Protein AF-A0A820RPT9-F1 (afdb_monomer_lite)

Secondary structure (DSSP, 8-state):
---EEEEEE---HHHHT-GGGGTTS-HHHHSHHHHHHHHHHHHHHHHHT-TTEEEEEEEE-TTTHHHHHHHHHHTTEEEEEEE---GGGTT-EEEEEEETTSEEEEEEEEEHHHHHHHHHHHHHTT-TTS-HHHHHHHHHHHHHS-----HHHHHHH---EEEEEEEEETTEEEEEEE----

pLDDT: mean 87.91, std 13.12, range [47.25, 98.62]

InterPro domains:
  IPR036691 Endonuclease/exonuclease/phosphatase superfamily [G3DSA:3.60.10.10] (1-181)
  IPR036691 Endonuclease/exonuclease/phosphatase superfamily [SSF56219] (1-181)

Structure (mmCIF, N/CA/C/O backbone):
data_AF-A0A820RPT9-F1
#
_entry.id   AF-A0A820RPT9-F1
#
loop_
_atom_site.group_PDB
_atom_site.id
_atom_site.type_symbol
_atom_site.label_atom_id
_atom_site.label_alt_id
_atom_site.label_comp_id
_atom_site.label_asym_id
_atom_site.label_entity_id
_atom_site.label_seq_id
_atom_site.pdbx_PDB_ins_code
_atom_site.Cartn_x
_atom_site.Cartn_y
_atom_site.Cartn_z
_atom_site.occupancy
_atom_site.B_iso_or_equiv
_atom_site.auth_seq_id
_atom_site.auth_comp_id
_atom_site.auth_asym_id
_atom_site.auth_atom_id
_atom_site.pdbx_PDB_model_num
ATOM 1 N N . MET A 1 1 ? -20.134 -5.886 15.484 1.00 78.12 1 MET A N 1
ATOM 2 C CA . MET A 1 1 ? -19.875 -5.145 14.228 1.00 78.12 1 MET A CA 1
ATOM 3 C C . MET A 1 1 ? -19.009 -5.997 13.299 1.00 78.12 1 MET A C 1
ATOM 5 O O . MET A 1 1 ? -18.050 -6.596 13.770 1.00 78.12 1 MET A O 1
ATOM 9 N N . THR A 1 2 ? -19.353 -6.117 12.012 1.00 87.12 2 THR A N 1
ATOM 10 C CA . THR A 1 2 ? -18.579 -6.920 11.037 1.00 87.12 2 THR A CA 1
ATOM 11 C C . THR A 1 2 ? -17.554 -6.039 10.326 1.00 87.12 2 THR A C 1
ATOM 13 O O . THR A 1 2 ? -17.921 -4.965 9.854 1.00 87.12 2 THR A O 1
ATOM 16 N N . ILE A 1 3 ? -16.301 -6.495 10.228 1.00 91.88 3 ILE A N 1
ATOM 17 C CA . ILE A 1 3 ? -15.242 -5.851 9.431 1.00 91.88 3 ILE A CA 1
ATOM 18 C C . ILE A 1 3 ? -15.100 -6.584 8.109 1.00 91.88 3 ILE A C 1
ATOM 20 O O . ILE A 1 3 ? -15.048 -7.815 8.090 1.00 91.88 3 ILE A O 1
ATOM 24 N N . ARG A 1 4 ? -14.928 -5.830 7.026 1.00 94.81 4 ARG A N 1
ATOM 25 C CA . ARG A 1 4 ? -14.402 -6.356 5.769 1.00 94.81 4 ARG A CA 1
ATOM 26 C C . ARG A 1 4 ? -12.969 -5.870 5.594 1.00 94.81 4 ARG A C 1
ATOM 28 O O . ARG A 1 4 ? -12.704 -4.686 5.745 1.00 94.81 4 ARG A O 1
ATOM 35 N N . VAL A 1 5 ? -12.048 -6.770 5.271 1.00 96.50 5 VAL A N 1
ATOM 36 C CA . VAL A 1 5 ? -10.668 -6.404 4.927 1.00 96.50 5 VAL A CA 1
ATOM 37 C C . VAL A 1 5 ? -10.430 -6.795 3.479 1.00 96.50 5 VAL A C 1
ATOM 39 O O . VAL A 1 5 ? -10.606 -7.956 3.115 1.00 96.50 5 VAL A O 1
ATOM 42 N N . VAL A 1 6 ? -10.047 -5.825 2.658 1.00 97.56 6 VAL A N 1
ATOM 43 C CA . VAL A 1 6 ? -9.705 -6.023 1.249 1.00 97.56 6 VAL A CA 1
ATOM 44 C C . VAL A 1 6 ? -8.207 -5.848 1.113 1.00 97.56 6 VAL A C 1
ATOM 46 O O . VAL A 1 6 ? -7.665 -4.858 1.587 1.00 97.56 6 VAL A O 1
ATOM 49 N N . SER A 1 7 ? -7.535 -6.787 0.458 1.00 97.62 7 SER A N 1
ATOM 50 C CA . SER A 1 7 ? -6.126 -6.651 0.096 1.00 97.62 7 SER A CA 1
ATOM 51 C C . SER A 1 7 ? -6.009 -6.582 -1.415 1.00 97.62 7 SER A C 1
ATOM 53 O O . SER A 1 7 ? -6.550 -7.448 -2.100 1.00 97.62 7 SER A O 1
ATOM 55 N N . TYR A 1 8 ? -5.319 -5.569 -1.933 1.00 98.00 8 TYR A N 1
ATOM 56 C CA . TYR A 1 8 ? -5.195 -5.371 -3.368 1.00 98.00 8 TYR A CA 1
ATOM 57 C C . TYR A 1 8 ? -3.837 -4.790 -3.765 1.00 98.00 8 TYR A C 1
ATOM 59 O O . TYR A 1 8 ? -3.441 -3.708 -3.330 1.00 98.00 8 TYR A O 1
ATOM 67 N N . ASN A 1 9 ? -3.141 -5.507 -4.641 1.00 97.31 9 ASN A N 1
ATOM 68 C CA . ASN A 1 9 ? -1.938 -5.028 -5.301 1.00 97.31 9 ASN A CA 1
ATOM 69 C C . ASN A 1 9 ? -2.344 -4.215 -6.538 1.00 97.31 9 ASN A C 1
ATOM 71 O O . ASN A 1 9 ? -2.984 -4.752 -7.441 1.00 97.31 9 ASN A O 1
ATOM 75 N N . ILE A 1 10 ? -1.992 -2.928 -6.567 1.00 96.56 10 ILE A N 1
ATOM 76 C CA . ILE A 1 10 ? -2.459 -2.002 -7.611 1.00 96.56 10 ILE A CA 1
ATOM 77 C C . ILE A 1 10 ? -1.509 -1.868 -8.807 1.00 96.56 10 ILE A C 1
ATOM 79 O O . ILE A 1 10 ? -1.795 -1.077 -9.709 1.00 96.56 10 ILE A O 1
ATOM 83 N N . LEU A 1 11 ? -0.425 -2.652 -8.833 1.00 94.94 11 LEU A N 1
ATOM 84 C CA . LEU A 1 11 ? 0.638 -2.635 -9.836 1.00 94.94 11 LEU A CA 1
ATOM 85 C C . LEU A 1 11 ? 1.253 -1.243 -10.042 1.00 94.94 11 LEU A C 1
ATOM 87 O O . LEU A 1 11 ? 0.683 -0.353 -10.695 1.00 94.94 11 LEU A O 1
ATOM 91 N N . VAL A 1 12 ? 2.474 -1.075 -9.544 1.00 94.25 12 VAL A N 1
ATOM 92 C CA . VAL A 1 12 ? 3.198 0.197 -9.630 1.00 94.25 12 VAL A CA 1
ATOM 93 C C . VAL A 1 12 ? 3.344 0.655 -11.101 1.00 94.25 12 VAL A C 1
ATOM 95 O O . VAL A 1 12 ? 3.692 -0.147 -11.974 1.00 94.25 12 VAL A O 1
ATOM 98 N N . PRO A 1 13 ? 3.098 1.943 -11.427 1.00 93.94 13 PRO A N 1
ATOM 99 C CA . PRO A 1 13 ? 3.147 2.464 -12.796 1.00 93.94 13 PRO A CA 1
ATOM 100 C C . PRO A 1 13 ? 4.376 2.092 -13.620 1.00 93.94 13 PRO A C 1
ATOM 102 O O . PRO A 1 13 ? 4.249 1.752 -14.794 1.00 93.94 13 PRO A O 1
ATOM 105 N N . ILE A 1 14 ? 5.557 2.129 -13.007 1.00 92.88 14 ILE A N 1
ATOM 106 C CA . ILE A 1 14 ? 6.811 1.844 -13.703 1.00 92.88 14 ILE A CA 1
ATOM 107 C C . ILE A 1 14 ? 6.902 0.395 -14.199 1.00 92.88 14 ILE A C 1
ATOM 109 O O . ILE A 1 14 ? 7.515 0.163 -15.235 1.00 92.88 14 ILE A O 1
ATOM 113 N N . TYR A 1 15 ? 6.256 -0.558 -13.519 1.00 92.81 15 TYR A N 1
ATOM 114 C CA . TYR A 1 15 ? 6.210 -1.952 -13.965 1.00 92.81 15 TYR A CA 1
ATOM 115 C C . TYR A 1 15 ? 5.141 -2.168 -15.031 1.00 92.81 15 TYR A C 1
ATOM 117 O O . TYR A 1 15 ? 5.389 -2.891 -15.983 1.00 92.81 15 TYR A O 1
ATOM 125 N N . ALA A 1 16 ? 3.996 -1.483 -14.959 1.00 92.12 16 ALA A N 1
ATOM 126 C CA . ALA A 1 16 ? 2.993 -1.544 -16.029 1.00 92.12 16 ALA A CA 1
ATOM 127 C C . ALA A 1 16 ? 3.517 -1.011 -17.379 1.00 92.12 16 ALA A C 1
ATOM 129 O O . ALA A 1 16 ? 3.061 -1.439 -18.436 1.00 92.12 16 ALA A O 1
ATOM 130 N N . ASN A 1 17 ? 4.500 -0.106 -17.350 1.00 85.06 17 ASN A N 1
ATOM 131 C CA . ASN A 1 17 ? 5.126 0.488 -18.533 1.00 85.06 17 ASN A CA 1
ATOM 132 C C . ASN A 1 17 ? 6.221 -0.394 -19.170 1.00 85.06 17 ASN A C 1
ATOM 134 O O . ASN A 1 17 ? 7.088 0.133 -19.864 1.00 85.06 17 ASN A O 1
ATOM 138 N N . GLN A 1 18 ? 6.192 -1.710 -18.937 1.00 87.38 18 GLN A N 1
ATOM 139 C CA . GLN A 1 18 ? 7.095 -2.711 -19.523 1.00 87.38 18 GLN A CA 1
ATOM 140 C C . GLN A 1 18 ? 6.301 -3.618 -20.483 1.00 87.38 18 GLN A C 1
ATOM 142 O O . GLN A 1 18 ? 5.863 -4.699 -20.080 1.00 87.38 18 GLN A O 1
ATOM 147 N N . PRO A 1 19 ? 6.032 -3.191 -21.736 1.00 74.62 19 PRO A N 1
ATOM 148 C CA . PRO A 1 19 ? 5.113 -3.881 -22.649 1.00 74.62 19 PRO A CA 1
ATOM 149 C C . PRO A 1 19 ? 5.492 -5.341 -22.916 1.00 74.62 19 PRO A C 1
ATOM 151 O O . PRO A 1 19 ? 4.617 -6.178 -23.131 1.00 74.62 19 PRO A O 1
ATOM 154 N N . GLU A 1 20 ? 6.784 -5.663 -22.852 1.00 86.56 20 GLU A N 1
ATOM 155 C CA . GLU A 1 20 ? 7.318 -7.017 -22.984 1.00 86.56 20 GLU A CA 1
ATOM 156 C C . GLU A 1 20 ? 6.760 -7.992 -21.938 1.00 86.56 20 GLU A C 1
ATOM 158 O O . GLU A 1 20 ? 6.573 -9.171 -22.237 1.00 86.56 20 GLU A O 1
ATOM 163 N N . GLN A 1 21 ? 6.425 -7.508 -20.738 1.00 89.31 21 GLN A N 1
ATOM 164 C CA . GLN A 1 21 ? 5.816 -8.323 -19.685 1.00 89.31 21 GLN A CA 1
ATOM 165 C C . GLN A 1 21 ? 4.312 -8.531 -19.902 1.00 89.31 21 GLN A C 1
ATOM 167 O O . GLN A 1 21 ? 3.746 -9.514 -19.425 1.00 89.31 21 GLN A O 1
ATOM 172 N N . TYR A 1 22 ? 3.664 -7.643 -20.662 1.00 93.00 22 TYR A N 1
ATOM 173 C CA . TYR A 1 22 ? 2.213 -7.609 -20.858 1.00 93.00 22 TYR A CA 1
ATOM 174 C C . TYR A 1 22 ? 1.830 -7.729 -22.336 1.00 93.00 22 TYR A C 1
ATOM 176 O O . TYR A 1 22 ? 0.909 -7.062 -22.796 1.00 93.00 22 TYR A O 1
ATOM 184 N N . PHE A 1 23 ? 2.484 -8.623 -23.084 1.00 92.19 23 PHE A N 1
ATOM 185 C CA . PHE A 1 23 ? 2.303 -8.764 -24.539 1.00 92.19 23 PHE A CA 1
ATOM 186 C C . PHE A 1 23 ? 0.864 -9.077 -24.998 1.00 92.19 23 PHE A C 1
ATOM 188 O O . PHE A 1 23 ? 0.530 -8.889 -26.165 1.00 92.19 23 PHE A O 1
ATOM 195 N N . LYS A 1 24 ? 0.004 -9.574 -24.097 1.00 94.69 24 LYS A N 1
ATOM 196 C CA . LYS A 1 24 ? -1.427 -9.820 -24.363 1.00 94.69 24 LYS A CA 1
ATOM 197 C C . LYS A 1 24 ? -2.321 -8.604 -24.091 1.00 94.69 24 LYS A C 1
ATOM 199 O O . LYS A 1 24 ? -3.509 -8.658 -24.392 1.00 94.69 24 LYS A O 1
ATOM 204 N N . CYS A 1 25 ? -1.786 -7.549 -23.483 1.00 93.19 25 CYS A N 1
ATOM 205 C CA . CYS A 1 25 ? -2.516 -6.347 -23.107 1.00 93.19 25 CYS A CA 1
ATOM 206 C C . CYS A 1 25 ? -2.227 -5.226 -24.110 1.00 93.19 25 CYS A C 1
ATOM 208 O O . CYS A 1 25 ? -1.077 -4.989 -24.475 1.00 93.19 25 CYS A O 1
ATOM 210 N N . GLN A 1 26 ? -3.263 -4.510 -24.544 1.00 92.69 26 GLN A N 1
ATOM 211 C CA . GLN A 1 26 ? -3.072 -3.320 -25.370 1.00 92.69 26 GLN A CA 1
ATOM 212 C C . GLN A 1 26 ? -2.425 -2.208 -24.531 1.00 92.69 26 GLN A C 1
ATOM 214 O O . GLN A 1 26 ? -2.832 -1.960 -23.396 1.00 92.69 26 GLN A O 1
ATOM 219 N N . CYS A 1 27 ? -1.434 -1.509 -25.093 1.00 90.94 27 CYS A N 1
ATOM 220 C CA . CYS A 1 27 ? -0.650 -0.496 -24.373 1.00 90.94 27 CYS A CA 1
ATOM 221 C C . CYS A 1 27 ? -1.500 0.635 -23.771 1.00 90.94 27 CYS A C 1
ATOM 223 O O . CYS A 1 27 ? -1.119 1.222 -22.757 1.00 90.94 27 CYS A O 1
ATOM 225 N N . GLU A 1 28 ? -2.650 0.942 -24.373 1.00 92.06 28 GLU A N 1
ATOM 226 C CA . GLU A 1 28 ? -3.613 1.924 -23.863 1.00 92.06 28 GLU A CA 1
ATOM 227 C C . GLU A 1 28 ? -4.220 1.525 -22.509 1.00 92.06 28 GLU A C 1
ATOM 229 O O . GLU A 1 28 ? -4.450 2.390 -21.664 1.00 92.06 28 GLU A O 1
ATOM 234 N N . PHE A 1 29 ? -4.388 0.224 -22.245 1.00 93.62 29 PHE A N 1
ATOM 235 C CA . PHE A 1 29 ? -4.922 -0.281 -20.977 1.00 93.62 29 PHE A CA 1
ATOM 236 C C . PHE A 1 29 ? -3.871 -0.372 -19.868 1.00 93.62 29 PHE A C 1
ATOM 238 O O . PHE A 1 29 ? -4.223 -0.479 -18.694 1.00 93.62 29 PHE A O 1
ATOM 245 N N . LEU A 1 30 ? -2.584 -0.291 -20.214 1.00 93.94 30 LEU A N 1
ATOM 246 C CA . LEU A 1 30 ? -1.482 -0.244 -19.247 1.00 93.94 30 LEU A CA 1
ATOM 247 C C . LEU A 1 30 ? -1.227 1.172 -18.712 1.00 93.94 30 LEU A C 1
ATOM 249 O O . LEU A 1 30 ? -0.619 1.330 -17.649 1.00 93.94 30 LEU A O 1
ATOM 253 N N . GLN A 1 31 ? -1.738 2.197 -19.402 1.00 93.44 31 GLN A N 1
ATOM 254 C CA . GLN A 1 31 ? -1.563 3.595 -19.016 1.00 93.44 31 GLN A CA 1
ATOM 255 C C . GLN A 1 31 ? -2.070 3.846 -17.594 1.00 93.44 31 GLN A C 1
ATOM 257 O O . GLN A 1 31 ? -3.193 3.479 -17.239 1.00 93.44 31 GLN A O 1
ATOM 262 N N . THR A 1 32 ? -1.260 4.530 -16.783 1.00 93.94 32 THR A N 1
ATOM 263 C CA . THR A 1 32 ? -1.546 4.786 -15.362 1.00 93.94 32 THR A CA 1
ATOM 264 C C . THR A 1 32 ? -2.921 5.400 -15.139 1.00 93.94 32 THR A C 1
ATOM 266 O O . THR A 1 32 ? -3.674 4.911 -14.306 1.00 93.94 32 THR A O 1
ATOM 269 N N . GLN A 1 33 ? -3.289 6.422 -15.915 1.00 94.69 33 GLN A N 1
ATOM 270 C CA . GLN A 1 33 ? -4.583 7.094 -15.771 1.00 94.69 33 GLN A CA 1
ATOM 271 C C . GLN A 1 33 ? -5.767 6.184 -16.117 1.00 94.69 33 GLN A C 1
ATOM 273 O O . GLN A 1 33 ? -6.819 6.279 -15.488 1.00 94.69 33 GLN A O 1
ATOM 278 N N . TYR A 1 34 ? -5.610 5.306 -17.112 1.00 95.62 34 TYR A N 1
ATOM 279 C CA . TYR A 1 34 ? -6.646 4.342 -17.471 1.00 95.62 34 TYR A CA 1
ATOM 280 C C . TYR A 1 34 ? -6.841 3.331 -16.337 1.00 95.62 34 TYR A C 1
ATOM 282 O O . TYR A 1 34 ? -7.951 3.182 -15.823 1.00 95.62 34 TYR A O 1
ATOM 290 N N . ARG A 1 35 ? -5.747 2.707 -15.879 1.00 96.06 35 ARG A N 1
ATOM 291 C CA . ARG A 1 35 ? -5.780 1.739 -14.772 1.00 96.06 35 ARG A CA 1
ATOM 292 C C . ARG A 1 35 ? -6.314 2.362 -13.493 1.00 96.06 35 ARG A C 1
ATOM 294 O O . ARG A 1 35 ? -7.141 1.752 -12.826 1.00 96.06 35 ARG A O 1
ATOM 301 N N . TRP A 1 36 ? -5.889 3.581 -13.169 1.00 96.81 36 TRP A N 1
ATOM 302 C CA . TRP A 1 36 ? -6.314 4.261 -11.952 1.00 96.81 36 TRP A CA 1
ATOM 303 C C . TRP A 1 36 ? -7.827 4.483 -11.905 1.00 96.81 36 TRP A C 1
ATOM 305 O O . TRP A 1 36 ? -8.439 4.183 -10.885 1.00 96.81 36 TRP A O 1
ATOM 315 N N . LYS A 1 37 ? -8.466 4.871 -13.017 1.00 97.19 37 LYS A N 1
ATOM 316 C CA . LYS A 1 37 ? -9.936 4.980 -13.089 1.00 97.19 37 LYS A CA 1
ATOM 317 C C . LYS A 1 37 ? -10.634 3.655 -12.766 1.00 97.19 37 LYS A C 1
ATOM 319 O O . LYS A 1 37 ? -11.634 3.642 -12.048 1.00 97.19 37 LYS A O 1
ATOM 324 N N . LEU A 1 38 ? -10.104 2.539 -13.270 1.00 97.69 38 LEU A N 1
ATOM 325 C CA . LEU A 1 38 ? -10.645 1.205 -12.988 1.00 97.69 38 LEU A CA 1
ATOM 326 C C . LEU A 1 38 ? -10.417 0.798 -11.528 1.00 97.69 38 LEU A C 1
ATOM 328 O O . LEU A 1 38 ? -11.343 0.320 -10.874 1.00 97.69 38 LEU A O 1
ATOM 332 N N . ILE A 1 39 ? -9.215 1.044 -11.001 1.00 97.88 39 ILE A N 1
ATOM 333 C CA . ILE A 1 39 ? -8.865 0.788 -9.599 1.00 97.88 39 ILE A CA 1
ATOM 334 C C . ILE A 1 39 ? -9.788 1.585 -8.673 1.00 97.88 39 ILE A C 1
ATOM 336 O O . ILE A 1 39 ? -10.373 1.005 -7.764 1.00 97.88 39 ILE A O 1
ATOM 340 N N . GLN A 1 40 ? -9.992 2.881 -8.927 1.00 97.62 40 GLN A N 1
ATOM 341 C CA . GLN A 1 40 ? -10.917 3.715 -8.156 1.00 97.62 40 GLN A CA 1
ATOM 342 C C . GLN A 1 40 ? -12.339 3.158 -8.183 1.00 97.62 40 GLN A C 1
ATOM 344 O O . GLN A 1 40 ? -12.983 3.091 -7.139 1.00 97.62 40 GLN A O 1
ATOM 349 N N . SER A 1 41 ? -12.830 2.739 -9.354 1.00 97.19 41 SER A N 1
ATOM 350 C CA . SER A 1 41 ? -14.160 2.136 -9.474 1.00 97.19 41 SER A CA 1
ATOM 351 C C . SER A 1 41 ? -14.279 0.868 -8.628 1.00 97.19 41 SER A C 1
ATOM 353 O O . SER A 1 41 ? -15.249 0.716 -7.889 1.00 97.19 41 SER A O 1
ATOM 355 N N . HIS A 1 42 ? -13.278 -0.011 -8.693 1.00 96.75 42 HIS A N 1
ATOM 356 C CA . HIS A 1 42 ? -13.243 -1.253 -7.925 1.00 96.75 42 HIS A CA 1
ATOM 357 C C . HIS A 1 42 ? -13.186 -0.987 -6.412 1.00 96.75 42 HIS A C 1
ATOM 359 O O . HIS A 1 42 ? -14.017 -1.479 -5.656 1.00 96.75 42 HIS A O 1
ATOM 365 N N . LEU A 1 43 ? -12.263 -0.132 -5.958 1.00 96.81 43 LEU A N 1
ATOM 366 C CA . LEU A 1 43 ? -12.143 0.241 -4.544 1.00 96.81 43 LEU A CA 1
ATOM 367 C C . LEU A 1 43 ? -13.408 0.924 -4.015 1.00 96.81 43 LEU A C 1
ATOM 369 O O . LEU A 1 43 ? -13.820 0.691 -2.882 1.00 96.81 43 LEU A O 1
ATOM 373 N N . LYS A 1 44 ? -14.057 1.751 -4.838 1.00 96.19 44 LYS A N 1
ATOM 374 C CA . LYS A 1 44 ? -15.306 2.416 -4.469 1.00 96.19 44 LYS A CA 1
ATOM 375 C C . LYS A 1 44 ? -16.451 1.416 -4.290 1.00 96.19 44 LYS A C 1
ATOM 377 O O . LYS A 1 44 ? -17.241 1.592 -3.368 1.00 96.19 44 LYS A O 1
ATOM 382 N N . GLN A 1 45 ? -16.535 0.376 -5.121 1.00 95.06 45 GLN A N 1
ATOM 383 C CA . GLN A 1 45 ? -17.519 -0.700 -4.944 1.00 95.06 45 GLN A CA 1
ATOM 384 C C . GLN A 1 45 ? -17.303 -1.430 -3.614 1.00 95.06 45 GLN A C 1
ATOM 386 O O . GLN A 1 45 ? -18.255 -1.612 -2.859 1.00 95.06 45 GLN A O 1
ATOM 391 N N . GLU A 1 46 ? -16.053 -1.757 -3.284 1.00 94.50 46 GLU A N 1
ATOM 392 C CA . GLU A 1 46 ? -15.709 -2.393 -2.006 1.00 94.50 46 GLU A CA 1
ATOM 393 C C . GLU A 1 46 ? -16.141 -1.555 -0.791 1.00 94.50 46 GLU A C 1
ATOM 395 O O . GLU A 1 46 ? -16.645 -2.097 0.192 1.00 94.50 46 GLU A O 1
ATOM 400 N N . ILE A 1 47 ? -15.996 -0.230 -0.876 1.00 93.94 47 ILE A N 1
ATOM 401 C CA . ILE A 1 47 ? -16.352 0.705 0.200 1.00 93.94 47 ILE A CA 1
ATOM 402 C C . ILE A 1 47 ? -17.870 0.910 0.315 1.00 93.94 47 ILE A C 1
ATOM 404 O O . ILE A 1 47 ? -18.407 0.902 1.420 1.00 93.94 47 ILE A O 1
ATOM 408 N N . ILE A 1 48 ? -18.582 1.103 -0.8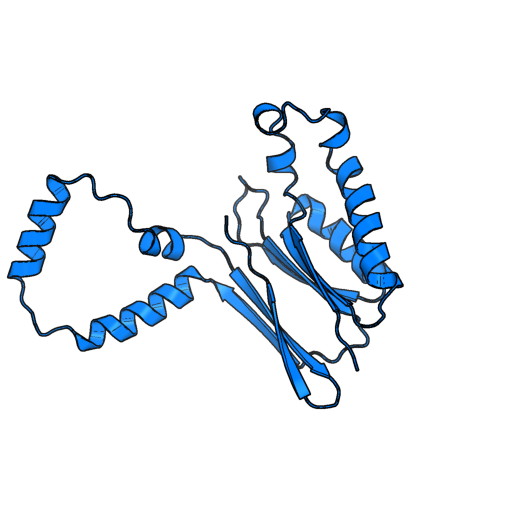01 1.00 89.44 48 ILE A N 1
ATOM 409 C CA . ILE A 1 48 ? -20.012 1.469 -0.783 1.00 89.44 48 ILE A CA 1
ATOM 410 C C . ILE A 1 48 ? -20.889 0.350 -0.220 1.00 89.44 48 ILE A C 1
ATOM 412 O O . ILE A 1 48 ? -21.888 0.624 0.440 1.00 89.44 48 ILE A O 1
ATOM 416 N N . HIS A 1 49 ? -20.540 -0.909 -0.475 1.00 84.75 49 HIS A N 1
ATOM 417 C CA . HIS A 1 49 ? -21.366 -2.036 -0.047 1.00 84.75 49 HIS A CA 1
ATOM 418 C C . HIS A 1 49 ? -21.176 -2.407 1.432 1.00 84.75 49 HIS A C 1
ATOM 420 O O . HIS A 1 49 ? -21.963 -3.189 1.969 1.00 84.75 49 HIS A O 1
ATOM 426 N N . HIS A 1 50 ? -20.161 -1.849 2.101 1.00 84.81 50 HIS A N 1
ATOM 427 C CA . HIS A 1 50 ? -19.769 -2.240 3.450 1.00 84.81 50 HIS A CA 1
ATOM 428 C C . HIS A 1 50 ? -19.138 -1.062 4.216 1.00 84.81 50 HIS A C 1
ATOM 430 O O . HIS A 1 50 ? -17.972 -0.730 4.010 1.00 84.81 50 HIS A O 1
ATOM 436 N N . GLU A 1 51 ? -19.880 -0.488 5.170 1.00 78.88 51 GLU A N 1
ATOM 437 C CA . GLU A 1 51 ? -19.474 0.703 5.947 1.00 78.88 51 GLU A CA 1
ATOM 438 C C . GLU A 1 51 ? -18.154 0.535 6.729 1.00 78.88 51 GLU A C 1
ATOM 440 O O . GLU A 1 51 ? -17.450 1.510 6.979 1.00 78.88 51 GLU A O 1
ATOM 445 N N . ASN A 1 52 ? -17.783 -0.705 7.070 1.00 90.31 52 ASN A N 1
ATOM 446 C CA . ASN A 1 52 ? -16.606 -1.040 7.882 1.00 90.31 52 ASN A CA 1
ATOM 447 C C . ASN A 1 52 ? -15.545 -1.784 7.074 1.00 90.31 52 ASN A C 1
ATOM 449 O O . ASN A 1 52 ? -15.015 -2.817 7.503 1.00 90.31 52 ASN A O 1
ATOM 453 N N . THR A 1 53 ? -15.291 -1.290 5.868 1.00 96.62 53 THR A N 1
ATOM 454 C CA . THR A 1 53 ? -14.280 -1.854 4.982 1.00 96.62 53 THR A CA 1
ATOM 455 C C . THR A 1 53 ? -12.932 -1.219 5.254 1.00 96.62 53 THR A C 1
ATOM 457 O O . THR A 1 53 ? -12.815 -0.007 5.328 1.00 96.62 53 THR A O 1
ATOM 460 N N . ILE A 1 54 ? -11.898 -2.036 5.388 1.00 97.56 54 ILE A N 1
ATOM 461 C CA . ILE A 1 54 ? -10.509 -1.604 5.498 1.00 97.56 54 ILE A CA 1
ATOM 462 C C . ILE A 1 54 ? -9.797 -2.066 4.237 1.00 97.56 54 ILE A C 1
ATOM 464 O O . ILE A 1 54 ? -9.866 -3.241 3.875 1.00 97.56 54 ILE A O 1
ATOM 468 N N . ILE A 1 55 ? -9.134 -1.135 3.557 1.00 98.38 55 ILE A N 1
ATOM 469 C CA . ILE A 1 55 ? -8.465 -1.397 2.284 1.00 98.38 55 ILE A CA 1
ATOM 470 C C . ILE A 1 55 ? -6.959 -1.428 2.515 1.00 98.38 55 ILE A C 1
ATOM 472 O O . ILE A 1 55 ? -6.360 -0.417 2.857 1.00 98.38 55 ILE A O 1
ATOM 476 N N . CYS A 1 56 ? -6.335 -2.569 2.271 1.00 98.56 56 CYS A N 1
ATOM 477 C CA . CYS A 1 56 ? -4.897 -2.777 2.279 1.00 98.56 56 CYS A CA 1
ATOM 478 C C . CYS A 1 56 ? -4.377 -2.742 0.838 1.00 98.56 56 CYS A C 1
ATOM 480 O O . CYS A 1 56 ? -4.734 -3.598 0.032 1.00 98.56 56 CYS A O 1
ATOM 482 N N . LEU A 1 57 ? -3.522 -1.774 0.516 1.00 98.25 57 LEU A N 1
ATOM 483 C CA . LEU A 1 57 ? -2.912 -1.629 -0.802 1.00 98.25 57 LEU A CA 1
ATOM 484 C C . LEU A 1 57 ? -1.441 -2.049 -0.790 1.00 98.25 57 LEU A C 1
ATOM 486 O O . LEU A 1 57 ? -0.685 -1.686 0.118 1.00 98.25 57 LEU A O 1
ATOM 490 N N . GLN A 1 58 ? -1.040 -2.783 -1.825 1.00 97.75 58 GLN A N 1
ATOM 491 C CA . GLN A 1 58 ? 0.354 -3.091 -2.147 1.00 97.75 58 GLN A CA 1
ATOM 492 C C . GLN A 1 58 ? 0.746 -2.475 -3.492 1.00 97.75 58 GLN A C 1
ATOM 494 O O . GLN A 1 58 ? -0.116 -2.145 -4.301 1.00 97.75 58 GLN A O 1
ATOM 499 N N . GLU A 1 59 ? 2.052 -2.334 -3.717 1.00 96.19 59 GLU A N 1
ATOM 500 C CA . GLU A 1 59 ? 2.625 -1.669 -4.896 1.00 96.19 59 GLU A CA 1
ATOM 501 C C . GLU A 1 59 ? 2.144 -0.229 -5.098 1.00 96.19 59 GLU A C 1
ATOM 503 O O . GLU A 1 59 ? 1.955 0.249 -6.217 1.00 96.19 59 GLU A O 1
ATOM 508 N N . LEU A 1 60 ? 1.984 0.492 -3.985 1.00 96.00 60 LEU A N 1
ATOM 509 C CA . LEU A 1 60 ? 1.818 1.939 -4.032 1.00 96.00 60 LEU A CA 1
ATOM 510 C C . LEU A 1 60 ? 3.051 2.585 -4.637 1.00 96.00 60 LEU A C 1
ATOM 512 O O . LEU A 1 60 ? 4.159 2.101 -4.430 1.00 96.00 60 LEU A O 1
ATOM 516 N N . SER A 1 61 ? 2.859 3.709 -5.311 1.00 95.56 61 SER A N 1
ATOM 517 C CA . SER A 1 61 ? 3.928 4.466 -5.946 1.00 95.56 61 SER A CA 1
ATOM 518 C C . SER A 1 61 ? 3.930 5.898 -5.437 1.00 95.56 61 SER A C 1
ATOM 520 O O . SER A 1 61 ? 2.868 6.442 -5.127 1.00 95.56 61 SER A O 1
ATOM 522 N N . LEU A 1 62 ? 5.106 6.522 -5.370 1.00 96.12 62 LEU A N 1
ATOM 523 C CA . LEU A 1 62 ? 5.221 7.932 -5.004 1.00 96.12 62 LEU A CA 1
ATOM 524 C C . LEU A 1 62 ? 4.424 8.824 -5.962 1.00 96.12 62 LEU A C 1
ATOM 526 O O . LEU A 1 62 ? 3.767 9.762 -5.519 1.00 96.12 62 LEU A O 1
ATOM 530 N N . THR A 1 63 ? 4.448 8.510 -7.259 1.00 94.25 63 THR A N 1
ATOM 531 C CA . THR A 1 63 ? 3.744 9.291 -8.283 1.00 94.25 63 THR A CA 1
ATOM 532 C C . THR A 1 63 ? 2.221 9.224 -8.126 1.00 94.25 63 THR A C 1
ATOM 534 O O . THR A 1 63 ? 1.544 10.229 -8.314 1.00 94.25 63 THR A O 1
ATOM 537 N N . LEU A 1 64 ? 1.673 8.057 -7.769 1.00 94.94 64 LEU A N 1
ATOM 538 C CA . LEU A 1 64 ? 0.227 7.845 -7.636 1.00 94.94 64 LEU A CA 1
ATOM 539 C C . LEU A 1 64 ? -0.307 8.226 -6.242 1.00 94.94 64 LEU A C 1
ATOM 541 O O . LEU A 1 64 ? -1.507 8.442 -6.078 1.00 94.94 64 LEU A O 1
ATOM 545 N N . LEU A 1 65 ? 0.569 8.323 -5.235 1.00 96.88 65 LEU A N 1
ATOM 546 C CA . LEU A 1 65 ? 0.198 8.541 -3.835 1.00 96.88 65 LEU A CA 1
ATOM 547 C C . LEU A 1 65 ? -0.755 9.735 -3.611 1.00 96.88 65 LEU A C 1
ATOM 549 O O . LEU A 1 65 ? -1.767 9.525 -2.940 1.00 96.88 65 LEU A O 1
ATOM 553 N N . PRO A 1 66 ? -0.538 10.937 -4.189 1.00 97.19 66 PRO A N 1
ATOM 554 C CA . PRO A 1 66 ? -1.445 12.068 -3.970 1.00 97.19 66 PRO A CA 1
ATOM 555 C C . PRO A 1 66 ? -2.878 11.800 -4.449 1.00 97.19 66 PRO A C 1
ATOM 557 O O . PRO A 1 66 ? -3.844 12.247 -3.831 1.00 97.19 66 PRO A O 1
ATOM 560 N N . GLU A 1 67 ? -3.034 11.051 -5.545 1.00 97.12 67 GLU A N 1
ATOM 561 C CA . GLU A 1 67 ? -4.350 10.692 -6.076 1.00 97.12 67 GLU A CA 1
ATOM 562 C C . GLU A 1 67 ? -5.052 9.667 -5.177 1.00 97.12 67 GLU A C 1
ATOM 564 O O . GLU A 1 67 ? -6.261 9.763 -4.955 1.00 97.12 67 GLU A O 1
ATOM 569 N N . VAL A 1 68 ? -4.291 8.721 -4.618 1.00 97.88 68 VAL A N 1
ATOM 570 C CA . VAL A 1 68 ? -4.788 7.711 -3.670 1.00 97.88 68 VAL A CA 1
ATOM 571 C C . VAL A 1 68 ? -5.254 8.368 -2.371 1.00 97.88 68 VAL A C 1
ATOM 573 O O . VAL A 1 68 ? -6.362 8.096 -1.906 1.00 97.88 68 VAL A O 1
ATOM 576 N N . GLU A 1 69 ? -4.448 9.269 -1.808 1.00 98.19 69 GLU A N 1
ATOM 577 C CA . GLU A 1 69 ? -4.801 10.030 -0.607 1.00 98.19 69 GLU A CA 1
ATOM 578 C C . GLU A 1 69 ? -6.060 10.870 -0.820 1.00 98.19 69 GLU A C 1
ATOM 580 O O . GLU A 1 69 ? -6.975 10.847 0.007 1.00 98.19 69 GLU A O 1
ATOM 585 N N . LEU A 1 70 ? -6.137 11.587 -1.947 1.00 98.12 70 LEU A N 1
ATOM 586 C CA . LEU A 1 70 ? -7.303 12.396 -2.284 1.00 98.12 70 LEU A CA 1
ATOM 587 C C . LEU A 1 70 ? -8.565 11.534 -2.419 1.00 98.12 70 LEU A C 1
ATOM 589 O O . LEU A 1 70 ? -9.604 11.907 -1.873 1.00 98.12 70 LEU A O 1
ATOM 593 N N . PHE A 1 71 ? -8.468 10.393 -3.107 1.00 98.12 71 PHE A N 1
ATOM 594 C CA . PHE A 1 71 ? -9.574 9.453 -3.293 1.00 98.12 71 PHE A CA 1
ATOM 595 C C . PHE A 1 71 ? -10.132 8.956 -1.954 1.00 98.12 71 PHE A C 1
ATOM 597 O O . PHE A 1 71 ? -11.335 9.061 -1.715 1.00 98.12 71 PHE A O 1
ATOM 604 N N . PHE A 1 72 ? -9.277 8.470 -1.051 1.00 98.06 72 PHE A N 1
ATOM 605 C CA . PHE A 1 72 ? -9.737 7.983 0.252 1.00 98.06 72 PHE A CA 1
ATOM 606 C C . PHE A 1 72 ? -10.270 9.109 1.137 1.00 98.06 72 PHE A C 1
ATOM 608 O O . PHE A 1 72 ? -11.313 8.945 1.772 1.00 98.06 72 PHE A O 1
ATOM 615 N N . ARG A 1 73 ? -9.639 10.287 1.114 1.00 97.69 73 ARG A N 1
ATOM 616 C CA . ARG A 1 73 ? -10.131 11.453 1.855 1.00 97.69 73 ARG A CA 1
ATOM 617 C C . ARG A 1 73 ? -11.540 11.860 1.415 1.00 97.69 73 ARG A C 1
ATOM 619 O O . ARG A 1 73 ? -12.370 12.173 2.260 1.00 97.69 73 ARG A O 1
ATOM 626 N N . GLN A 1 74 ? -11.831 11.823 0.113 1.00 97.12 74 GLN A N 1
ATOM 627 C CA . GLN A 1 74 ? -13.169 12.112 -0.428 1.00 97.12 74 GLN A CA 1
ATOM 628 C C . GLN A 1 74 ? -14.236 11.098 0.008 1.00 97.12 74 GLN A C 1
ATOM 630 O O . GLN A 1 74 ? -15.422 11.419 -0.010 1.00 97.12 74 GLN A O 1
ATOM 635 N N . LEU A 1 75 ? -13.828 9.891 0.403 1.00 96.00 75 LEU A N 1
ATOM 636 C CA . LEU A 1 75 ? -14.714 8.830 0.878 1.00 96.00 75 LEU A CA 1
ATOM 637 C C . LEU A 1 75 ? -14.792 8.750 2.411 1.00 96.00 75 LEU A C 1
ATOM 639 O O . LEU A 1 75 ? -15.368 7.798 2.926 1.00 96.00 75 LEU A O 1
ATOM 643 N N . ASN A 1 76 ? -14.263 9.744 3.138 1.00 96.44 76 ASN A N 1
ATOM 644 C CA . ASN A 1 76 ? -14.165 9.766 4.606 1.00 96.44 76 ASN A CA 1
ATOM 645 C C . ASN A 1 76 ? -13.313 8.621 5.177 1.00 96.44 76 ASN A C 1
ATOM 647 O O . ASN A 1 76 ? -13.678 7.985 6.168 1.00 96.44 76 ASN A O 1
ATOM 651 N N . TYR A 1 77 ? -12.186 8.340 4.522 1.00 97.69 77 TYR A N 1
ATOM 652 C CA . TYR A 1 77 ? -11.180 7.393 4.988 1.00 97.69 77 TYR A CA 1
ATOM 653 C C . TYR A 1 77 ? -9.883 8.126 5.320 1.00 97.69 77 TYR A C 1
ATOM 655 O O . TYR A 1 77 ? -9.468 9.056 4.623 1.00 97.69 77 TYR A O 1
ATOM 663 N N . THR A 1 78 ? -9.200 7.645 6.353 1.00 97.25 78 THR A N 1
ATOM 664 C CA . THR A 1 78 ? -7.825 8.026 6.665 1.00 97.25 78 THR A CA 1
ATOM 665 C C . THR A 1 78 ? -6.889 7.014 6.017 1.00 97.25 78 THR A C 1
ATOM 667 O O . THR A 1 78 ? -7.022 5.810 6.243 1.00 97.25 78 THR A O 1
ATOM 670 N N . PHE A 1 79 ? -5.949 7.493 5.202 1.00 98.31 79 PHE A N 1
ATOM 671 C CA . PHE A 1 79 ? -4.988 6.645 4.505 1.00 98.31 79 PHE A CA 1
ATOM 672 C C . PHE A 1 79 ? -3.614 6.719 5.168 1.00 98.31 79 PHE A C 1
ATOM 674 O O . PHE A 1 79 ? -3.027 7.791 5.283 1.00 98.31 79 PHE A O 1
ATOM 681 N N . PHE A 1 80 ? -3.102 5.571 5.597 1.00 98.25 80 PHE A N 1
ATOM 682 C CA . PHE A 1 80 ? -1.764 5.417 6.159 1.00 98.25 80 PHE A CA 1
ATOM 683 C C . PHE A 1 80 ? -0.894 4.686 5.155 1.00 98.25 80 PHE A C 1
ATOM 685 O O . PHE A 1 80 ? -1.338 3.710 4.559 1.00 98.25 80 PHE A O 1
ATOM 692 N N . HIS A 1 81 ? 0.351 5.101 4.977 1.00 97.88 81 HIS A N 1
ATOM 693 C CA . HIS A 1 81 ? 1.231 4.467 4.005 1.00 97.88 81 HIS A CA 1
ATOM 694 C C . HIS A 1 81 ? 2.682 4.484 4.472 1.00 97.88 81 HIS A C 1
ATOM 696 O O . HIS A 1 81 ? 3.080 5.277 5.324 1.00 97.88 81 HIS A O 1
ATOM 702 N N . ASN A 1 82 ? 3.480 3.593 3.891 1.00 97.31 82 ASN A N 1
ATOM 703 C CA . ASN A 1 82 ? 4.925 3.613 4.020 1.00 97.31 82 ASN A CA 1
ATOM 704 C C . ASN A 1 82 ? 5.569 3.228 2.688 1.00 97.31 82 ASN A C 1
ATOM 706 O O . ASN A 1 82 ? 5.372 2.119 2.185 1.00 97.31 82 ASN A O 1
ATOM 710 N N . LEU A 1 83 ? 6.343 4.159 2.135 1.00 96.06 83 LEU A N 1
ATOM 711 C CA . LEU A 1 83 ? 7.131 3.962 0.925 1.00 96.06 83 LEU A CA 1
ATOM 712 C C . LEU A 1 83 ? 8.549 3.549 1.333 1.00 96.06 83 LEU A C 1
ATOM 714 O O . LEU A 1 83 ? 9.176 4.215 2.152 1.00 96.06 83 LEU A O 1
ATOM 718 N N . TYR A 1 84 ? 9.053 2.442 0.791 1.00 91.31 84 TYR A N 1
ATOM 719 C CA . TYR A 1 84 ? 10.357 1.874 1.176 1.00 91.31 84 TYR A CA 1
ATOM 720 C C . TYR A 1 84 ? 11.222 1.461 -0.019 1.00 91.31 84 TYR A C 1
ATOM 722 O O . TYR A 1 84 ? 12.345 0.972 0.149 1.00 91.31 84 TYR A O 1
ATOM 730 N N . GLY A 1 85 ? 10.689 1.610 -1.232 1.00 85.31 85 GLY A N 1
ATOM 731 C CA . GLY A 1 85 ? 11.397 1.350 -2.469 1.00 85.31 85 GLY A CA 1
ATOM 732 C C . GLY A 1 85 ? 12.506 2.365 -2.767 1.00 85.31 85 GLY A C 1
ATOM 733 O O . GLY A 1 85 ? 12.929 3.164 -1.934 1.00 85.31 85 GLY A O 1
ATOM 734 N N . LYS A 1 86 ? 12.991 2.324 -4.002 1.00 90.94 86 LYS A N 1
ATOM 735 C CA . LYS A 1 86 ? 14.010 3.225 -4.546 1.00 90.94 86 LYS A CA 1
ATOM 736 C C . LYS A 1 86 ? 13.442 3.903 -5.790 1.00 90.94 86 LYS A C 1
ATOM 738 O O . LYS A 1 86 ? 12.408 3.506 -6.313 1.00 90.94 86 LYS A O 1
ATOM 743 N N . ARG A 1 87 ? 14.166 4.867 -6.354 1.00 91.25 87 ARG A N 1
ATOM 744 C CA . ARG A 1 87 ? 13.761 5.522 -7.609 1.00 91.25 87 ARG A CA 1
ATOM 745 C C . ARG A 1 87 ? 13.397 4.532 -8.734 1.00 91.25 87 ARG A C 1
ATOM 747 O O . ARG A 1 87 ? 12.456 4.784 -9.473 1.00 91.25 87 ARG A O 1
ATOM 754 N N . GLY A 1 88 ? 14.105 3.402 -8.838 1.00 88.38 88 GLY A N 1
ATOM 755 C CA . GLY A 1 88 ? 13.874 2.379 -9.870 1.00 88.38 88 GLY A CA 1
ATOM 756 C C . GLY A 1 88 ? 12.555 1.601 -9.760 1.00 88.38 88 GLY A C 1
ATOM 757 O O . GLY A 1 88 ? 12.195 0.921 -10.709 1.00 88.38 88 GLY A O 1
ATOM 758 N N . ASN A 1 89 ? 11.833 1.705 -8.641 1.00 88.69 89 ASN A N 1
ATOM 759 C CA . ASN A 1 89 ? 10.492 1.140 -8.475 1.00 88.69 89 ASN A CA 1
ATOM 760 C C . ASN A 1 89 ? 9.478 2.199 -8.006 1.00 88.69 89 ASN A C 1
ATOM 762 O O . ASN A 1 89 ? 8.529 1.878 -7.303 1.00 88.69 89 ASN A O 1
ATOM 766 N N . ASP A 1 90 ? 9.719 3.469 -8.347 1.00 93.00 90 ASP A N 1
ATOM 767 C CA . ASP A 1 90 ? 8.895 4.620 -7.946 1.00 93.00 90 ASP A CA 1
ATOM 768 C C . ASP A 1 90 ? 8.629 4.700 -6.430 1.00 93.00 90 ASP A C 1
ATOM 770 O O . ASP A 1 90 ? 7.528 5.017 -5.980 1.00 93.00 90 ASP A O 1
ATOM 774 N N . TYR A 1 91 ? 9.657 4.369 -5.638 1.00 93.94 91 TYR A N 1
ATOM 775 C CA . TYR A 1 91 ? 9.587 4.302 -4.178 1.00 93.94 91 TYR A CA 1
ATOM 776 C C . TYR A 1 91 ? 8.410 3.452 -3.702 1.00 93.94 91 TYR A C 1
ATOM 778 O O . TYR A 1 91 ? 7.619 3.877 -2.866 1.00 93.94 91 TYR A O 1
ATOM 786 N N . MET A 1 92 ? 8.315 2.239 -4.246 1.00 94.50 92 MET A N 1
ATOM 787 C CA . MET A 1 92 ? 7.198 1.346 -3.985 1.00 94.50 92 MET A CA 1
ATOM 788 C C . MET A 1 92 ? 6.917 1.155 -2.489 1.00 94.50 92 MET A C 1
ATOM 790 O O . MET A 1 92 ? 7.838 1.133 -1.661 1.00 94.50 92 MET A O 1
ATOM 794 N N . GLY A 1 93 ? 5.646 0.991 -2.143 1.00 96.06 93 GLY A N 1
ATOM 795 C CA . GLY A 1 93 ? 5.236 0.844 -0.757 1.00 96.06 93 GLY A CA 1
ATOM 796 C C . GLY A 1 93 ? 3.937 0.091 -0.549 1.00 96.06 93 GLY A C 1
ATOM 797 O O . GLY A 1 93 ? 3.370 -0.522 -1.456 1.00 96.06 93 GLY A O 1
ATOM 798 N N . VAL A 1 94 ? 3.475 0.158 0.693 1.00 97.81 94 VAL A N 1
ATOM 799 C CA . VAL A 1 94 ? 2.185 -0.375 1.135 1.00 97.81 94 VAL A CA 1
ATOM 800 C C . VAL A 1 94 ? 1.383 0.719 1.818 1.00 97.81 94 VAL A C 1
ATOM 802 O O . VAL A 1 94 ? 1.952 1.684 2.335 1.00 97.81 94 VAL A O 1
ATOM 805 N N . GLY A 1 95 ? 0.067 0.559 1.853 1.00 98.25 95 GLY A N 1
ATOM 806 C CA . GLY A 1 95 ? -0.803 1.461 2.593 1.00 98.25 95 GLY A CA 1
ATOM 807 C C . GLY A 1 95 ? -2.101 0.810 3.022 1.00 9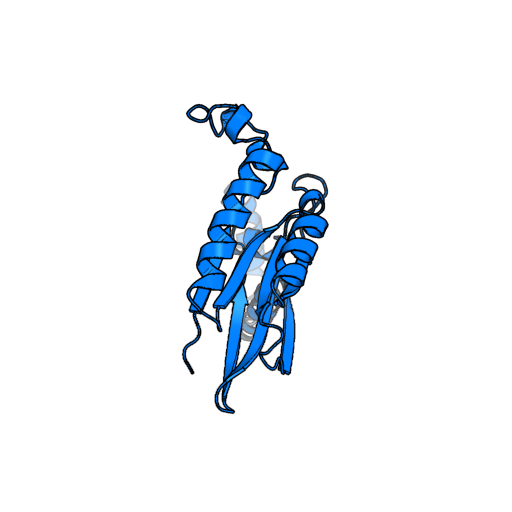8.25 95 GLY A C 1
ATOM 808 O O . GLY A 1 95 ? -2.447 -0.284 2.583 1.00 98.25 95 GLY A O 1
ATOM 809 N N . MET A 1 96 ? -2.792 1.475 3.932 1.00 98.62 96 MET A N 1
ATOM 810 C CA . MET A 1 96 ? -4.018 1.015 4.552 1.00 98.62 96 MET A CA 1
ATOM 811 C C . MET A 1 96 ? -4.980 2.190 4.688 1.00 98.62 96 MET A C 1
ATOM 813 O O . MET A 1 96 ? -4.663 3.182 5.343 1.00 98.62 96 MET A O 1
ATOM 817 N N . ALA A 1 97 ? -6.149 2.078 4.065 1.00 98.25 97 ALA A N 1
ATOM 818 C CA . ALA A 1 97 ? -7.251 3.009 4.234 1.00 98.25 97 ALA A CA 1
ATOM 819 C C . ALA A 1 97 ? -8.219 2.458 5.279 1.00 98.25 97 ALA A C 1
ATOM 821 O O . ALA A 1 97 ? -8.688 1.323 5.157 1.00 98.25 97 ALA A O 1
ATOM 822 N N . ILE A 1 98 ? -8.526 3.271 6.284 1.00 97.38 98 ILE A N 1
ATOM 823 C CA . ILE A 1 98 ? -9.446 2.937 7.373 1.00 97.38 98 ILE A CA 1
ATOM 824 C C . ILE A 1 98 ? -10.567 3.985 7.393 1.00 97.38 98 ILE A C 1
ATOM 826 O O . ILE A 1 98 ? -10.254 5.174 7.273 1.00 97.38 98 ILE A O 1
ATOM 830 N N . PRO A 1 99 ? -11.844 3.592 7.565 1.00 96.12 99 PRO A N 1
ATOM 831 C CA . PRO A 1 99 ? -12.937 4.544 7.727 1.00 96.12 99 PRO A CA 1
ATOM 832 C C . PRO A 1 99 ? -12.630 5.512 8.871 1.00 96.12 99 PRO A C 1
ATOM 834 O O . PRO A 1 99 ? -12.273 5.079 9.967 1.00 96.12 99 PRO A O 1
ATOM 837 N N . SER A 1 100 ? -12.798 6.817 8.659 1.00 95.12 100 SER A N 1
ATOM 838 C CA . SER A 1 100 ? -12.497 7.819 9.692 1.00 95.12 100 SER A CA 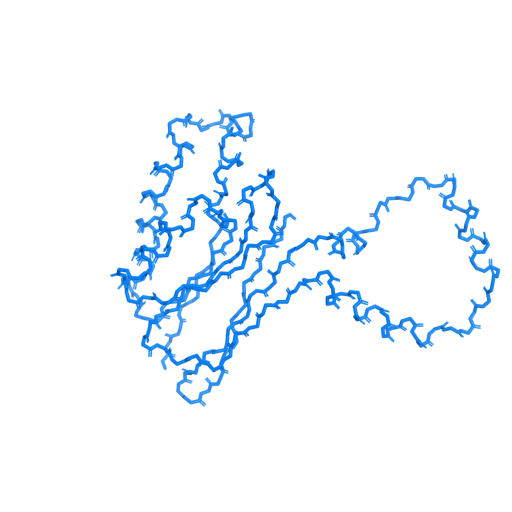1
ATOM 839 C C . SER A 1 100 ? -13.411 7.716 10.925 1.00 95.12 100 SER A C 1
ATOM 841 O O . SER A 1 100 ? -13.112 8.314 11.954 1.00 95.12 100 SER A O 1
ATOM 843 N N . SER A 1 101 ? -14.503 6.948 10.845 1.00 93.44 101 SER A N 1
ATOM 844 C CA . SER A 1 101 ? -15.378 6.603 11.973 1.00 93.44 101 SER A CA 1
ATOM 845 C C . SER A 1 101 ? -14.785 5.548 12.916 1.00 93.44 101 SER A C 1
ATOM 847 O O . SER A 1 101 ? -15.263 5.404 14.041 1.00 93.44 101 SER A O 1
ATOM 849 N N . MET A 1 102 ? -13.769 4.795 12.486 1.00 93.88 102 MET A N 1
ATOM 850 C CA . MET A 1 102 ? -13.172 3.726 13.280 1.00 93.88 102 MET A CA 1
ATOM 851 C C . MET A 1 102 ? -12.080 4.269 14.210 1.00 93.88 102 MET A C 1
ATOM 853 O O . MET A 1 102 ? -11.208 5.033 13.799 1.00 93.88 102 MET A O 1
ATOM 857 N N . GLN A 1 103 ? -12.091 3.829 15.470 1.00 94.62 103 GLN A N 1
ATOM 858 C CA . GLN A 1 103 ? -11.067 4.209 16.440 1.00 94.62 103 GLN A CA 1
ATOM 859 C C . GLN A 1 103 ? -9.761 3.447 16.186 1.00 94.62 103 GLN A C 1
ATOM 861 O O . GLN A 1 103 ? -9.737 2.214 16.164 1.00 94.62 103 GLN A O 1
ATOM 866 N N . ILE A 1 104 ? -8.665 4.196 16.070 1.00 95.88 104 ILE A N 1
ATOM 867 C CA . ILE A 1 104 ? -7.306 3.676 15.913 1.00 95.88 104 ILE A CA 1
ATOM 868 C C . ILE A 1 104 ? -6.547 3.883 17.223 1.00 95.88 104 ILE A C 1
ATOM 870 O O . ILE A 1 104 ? -6.487 4.997 17.737 1.00 95.88 104 ILE A O 1
ATOM 874 N N . ASN A 1 105 ? -5.945 2.817 17.747 1.00 95.75 105 ASN A N 1
ATOM 875 C CA . ASN A 1 105 ? -5.147 2.875 18.975 1.00 95.75 105 ASN A CA 1
ATOM 876 C C . ASN A 1 105 ? -3.652 3.027 18.699 1.00 95.75 105 ASN A C 1
ATOM 878 O O . ASN A 1 105 ? -2.952 3.718 19.434 1.00 95.75 105 ASN A O 1
ATOM 882 N N . SER A 1 106 ? -3.140 2.334 17.683 1.00 96.69 106 SER A N 1
ATOM 883 C CA . SER A 1 106 ? -1.713 2.340 17.374 1.00 96.69 106 SER A CA 1
ATOM 884 C C . SER A 1 106 ? -1.453 2.027 15.907 1.00 96.69 106 SER A C 1
ATOM 886 O O . SER A 1 106 ? -2.228 1.330 15.249 1.00 96.69 106 SER A O 1
ATOM 888 N N . ILE A 1 107 ? -0.341 2.560 15.406 1.00 97.31 107 ILE A N 1
ATOM 889 C CA . ILE A 1 107 ? 0.183 2.318 14.064 1.00 97.31 107 ILE A CA 1
ATOM 890 C C . ILE A 1 107 ? 1.643 1.914 14.236 1.00 97.31 107 ILE A C 1
ATOM 892 O O . ILE A 1 107 ? 2.397 2.573 14.951 1.00 97.31 107 ILE A O 1
ATOM 896 N N . SER A 1 108 ? 2.044 0.822 13.597 1.00 97.31 108 SER A N 1
ATOM 897 C CA . SER A 1 108 ? 3.409 0.313 13.635 1.00 97.31 108 SER A CA 1
ATOM 898 C C . SER A 1 108 ? 3.885 0.008 12.225 1.00 97.31 108 SER A C 1
ATOM 900 O O . SER A 1 108 ? 3.200 -0.663 11.456 1.00 97.31 108 SER A O 1
ATOM 902 N N . ILE A 1 109 ? 5.075 0.498 11.893 1.00 97.06 109 ILE A N 1
ATOM 903 C CA . ILE A 1 109 ? 5.756 0.203 10.636 1.00 97.06 109 ILE A CA 1
ATOM 904 C C . ILE A 1 109 ? 7.005 -0.591 10.989 1.00 97.06 109 ILE A C 1
ATOM 906 O O . ILE A 1 109 ? 7.854 -0.130 11.752 1.00 97.06 109 ILE A O 1
ATOM 910 N N . VAL A 1 110 ? 7.113 -1.797 10.440 1.00 95.25 110 VAL A N 1
ATOM 911 C CA . VAL A 1 110 ? 8.210 -2.721 10.732 1.00 95.25 110 VAL A CA 1
ATOM 912 C C . VAL A 1 110 ? 8.909 -3.090 9.436 1.00 95.25 110 VAL A C 1
ATOM 914 O O . VAL A 1 110 ? 8.297 -3.680 8.549 1.00 95.25 110 VAL A O 1
ATOM 917 N N . LYS A 1 111 ? 10.210 -2.809 9.330 1.00 94.06 111 LYS A N 1
ATOM 918 C CA . LYS A 1 111 ? 11.033 -3.369 8.253 1.00 94.06 111 LYS A CA 1
ATOM 919 C C . LYS A 1 111 ? 11.239 -4.862 8.499 1.00 94.06 111 LYS A C 1
ATOM 921 O O . LYS A 1 111 ? 11.831 -5.262 9.504 1.00 94.06 111 LYS A O 1
ATOM 926 N N . VAL A 1 112 ? 10.737 -5.684 7.581 1.00 91.88 112 VAL A N 1
ATOM 927 C CA . VAL A 1 112 ? 10.657 -7.142 7.750 1.00 91.88 112 VAL A CA 1
ATOM 928 C C . VAL A 1 112 ? 12.053 -7.745 7.902 1.00 91.88 112 VAL A C 1
ATOM 930 O O . VAL A 1 112 ? 12.291 -8.512 8.836 1.00 91.88 112 VAL A O 1
ATOM 933 N N . GLY A 1 113 ? 13.005 -7.327 7.064 1.00 91.19 113 GLY A N 1
ATOM 934 C CA . GLY A 1 113 ? 14.380 -7.823 7.126 1.00 91.19 113 GLY A CA 1
ATOM 935 C C . GLY A 1 113 ? 15.085 -7.532 8.457 1.00 91.19 113 GLY A C 1
ATOM 936 O O . GLY A 1 113 ? 15.784 -8.396 8.992 1.00 91.19 113 GLY A O 1
ATOM 937 N N . ASP A 1 114 ? 14.845 -6.362 9.059 1.00 91.56 114 ASP A N 1
ATOM 938 C CA . ASP A 1 114 ? 15.421 -6.012 10.365 1.00 91.56 114 ASP A CA 1
ATOM 939 C C . ASP A 1 114 ? 14.807 -6.869 11.481 1.00 91.56 114 ASP A C 1
ATOM 941 O O . ASP A 1 114 ? 15.518 -7.348 12.373 1.00 91.56 114 ASP A O 1
ATOM 945 N N . ARG A 1 115 ? 13.495 -7.139 11.398 1.00 90.50 115 ARG A N 1
ATOM 946 C CA . ARG A 1 115 ? 12.804 -8.033 12.333 1.00 90.50 115 ARG A CA 1
ATOM 947 C C . ARG A 1 115 ? 13.355 -9.456 12.260 1.00 90.50 115 ARG A C 1
ATOM 949 O O . ARG A 1 115 ? 13.720 -9.998 13.304 1.00 90.50 115 ARG A O 1
ATOM 956 N N . ILE A 1 116 ? 13.493 -10.025 11.063 1.00 87.06 116 ILE A N 1
ATOM 957 C CA . ILE A 1 116 ? 14.080 -11.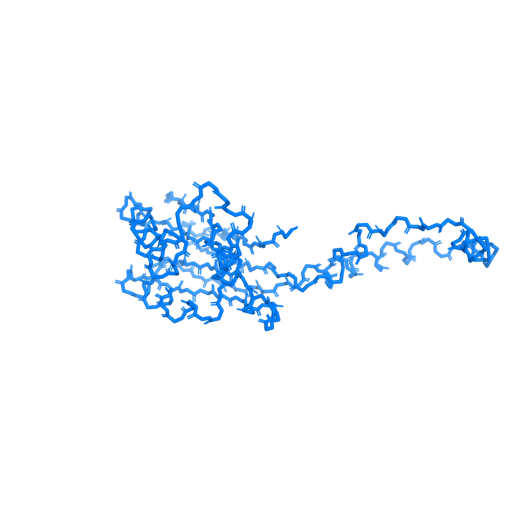360 10.861 1.00 87.06 116 ILE A CA 1
ATOM 958 C C . ILE A 1 116 ? 15.503 -11.414 11.438 1.00 87.06 116 ILE A C 1
ATOM 960 O O . ILE A 1 116 ? 15.830 -12.320 12.208 1.00 87.06 116 ILE A O 1
ATOM 9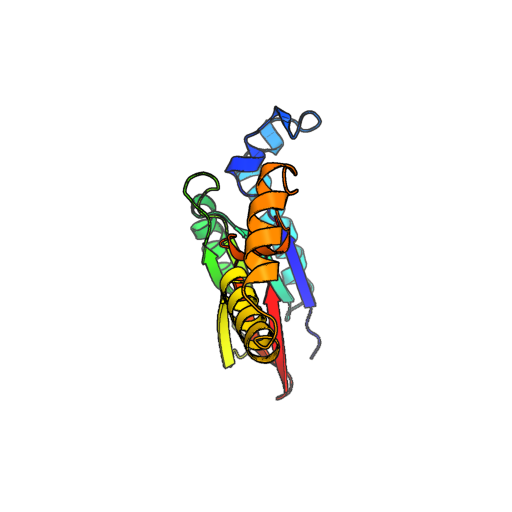64 N N . ARG A 1 117 ? 16.334 -10.400 11.156 1.00 86.75 117 ARG A N 1
ATOM 965 C CA . ARG A 1 117 ? 17.717 -10.317 11.655 1.00 86.75 117 ARG A CA 1
ATOM 966 C C . ARG A 1 117 ? 17.793 -10.262 13.181 1.00 86.75 117 ARG A C 1
ATOM 968 O O . ARG A 1 117 ? 18.699 -10.842 13.779 1.00 86.75 117 ARG A O 1
ATOM 975 N N . SER A 1 118 ? 16.862 -9.561 13.828 1.00 85.62 118 SER A N 1
ATOM 976 C CA . SER A 1 118 ? 16.796 -9.537 15.293 1.00 85.62 118 SER A CA 1
ATOM 977 C C . SER A 1 118 ? 16.439 -10.905 15.885 1.00 85.62 118 SER A C 1
ATOM 979 O O . SER A 1 118 ? 17.045 -11.309 16.873 1.00 85.62 118 SER A O 1
ATOM 981 N N . MET A 1 119 ? 15.529 -11.654 15.253 1.00 82.00 119 MET A N 1
ATOM 982 C CA . MET A 1 119 ? 15.144 -12.994 15.705 1.00 82.00 119 MET A CA 1
ATOM 983 C C . MET A 1 119 ? 16.284 -14.006 15.532 1.00 82.00 119 MET A C 1
ATOM 985 O O . MET A 1 119 ? 16.544 -14.798 16.436 1.00 82.00 119 MET A O 1
ATOM 989 N N . SER A 1 120 ? 17.020 -13.945 14.418 1.00 74.12 120 SER A N 1
ATOM 990 C CA . SER A 1 120 ? 18.129 -14.872 14.154 1.00 74.12 120 SER A CA 1
ATOM 991 C C . SER A 1 120 ? 19.323 -14.669 15.095 1.00 74.12 120 SER A C 1
ATOM 993 O O . SER A 1 120 ? 19.940 -15.643 15.527 1.00 74.12 120 SER A O 1
ATOM 995 N N . LYS A 1 121 ? 19.626 -13.424 15.488 1.00 69.94 121 LYS A N 1
ATOM 996 C CA . LYS A 1 121 ? 20.652 -13.132 16.510 1.00 69.94 121 LYS A CA 1
ATOM 997 C C . LYS A 1 121 ? 20.308 -13.739 17.873 1.00 69.94 121 LYS A C 1
ATOM 999 O O . LYS A 1 121 ? 21.210 -14.203 18.568 1.00 69.94 121 LYS A O 1
ATOM 1004 N N . THR A 1 122 ? 19.029 -13.752 18.243 1.00 61.56 122 THR A N 1
ATOM 1005 C CA . THR A 1 122 ? 18.556 -14.352 19.500 1.00 61.56 122 THR A CA 1
ATOM 1006 C C . THR A 1 122 ? 18.780 -15.862 19.518 1.00 61.56 122 THR A C 1
ATOM 1008 O O . THR A 1 122 ? 19.238 -16.387 20.528 1.00 61.56 122 THR A O 1
ATOM 1011 N N . LEU A 1 123 ? 18.550 -16.540 18.388 1.00 58.59 123 LEU A N 1
ATOM 1012 C CA . LEU A 1 123 ? 18.762 -17.986 18.245 1.00 58.59 123 LEU A CA 1
ATOM 1013 C C . LEU A 1 123 ? 20.254 -18.361 18.265 1.00 58.59 123 LEU A C 1
ATOM 1015 O O . LEU A 1 123 ? 20.660 -19.250 19.008 1.00 58.59 123 LEU A O 1
ATOM 1019 N N . LYS A 1 124 ? 21.107 -17.624 17.538 1.00 56.06 124 LYS A N 1
ATOM 1020 C CA . LYS A 1 124 ? 22.559 -17.897 17.486 1.00 56.06 124 LYS A CA 1
ATOM 1021 C C . LYS A 1 124 ? 23.274 -17.715 18.828 1.00 56.06 124 LYS A C 1
ATOM 1023 O O . LYS A 1 124 ? 24.310 -18.331 19.060 1.00 56.06 124 LYS A O 1
ATOM 1028 N N . ARG A 1 125 ? 22.734 -16.897 19.740 1.00 50.72 125 ARG A N 1
ATOM 1029 C CA . ARG A 1 125 ? 23.307 -16.710 21.086 1.00 50.72 125 ARG A CA 1
ATOM 1030 C C . ARG A 1 125 ? 23.260 -17.993 21.933 1.00 50.72 125 ARG A C 1
ATOM 1032 O O . ARG A 1 125 ? 24.005 -18.082 22.903 1.00 50.72 125 ARG A O 1
ATOM 1039 N N . GLN A 1 126 ? 22.438 -18.973 21.558 1.00 50.97 126 GLN A N 1
ATOM 1040 C CA . GLN A 1 126 ? 22.297 -20.249 22.262 1.00 50.97 126 GLN A CA 1
ATOM 1041 C C . GLN A 1 126 ? 23.270 -21.343 21.774 1.00 50.97 126 GLN A C 1
ATOM 1043 O O . GLN A 1 126 ? 23.496 -22.302 22.502 1.00 50.97 126 GLN A O 1
ATOM 1048 N N . GLU A 1 127 ? 23.896 -21.189 20.599 1.00 52.84 127 GLU A N 1
ATOM 1049 C CA . GLU A 1 127 ? 24.671 -22.258 19.933 1.00 52.84 127 GLU A CA 1
ATOM 1050 C C . GLU A 1 127 ? 26.200 -22.059 19.926 1.00 52.84 127 GLU A C 1
ATOM 1052 O O . GLU A 1 127 ? 26.936 -22.871 19.363 1.00 52.84 127 GLU A O 1
ATOM 1057 N N . ASN A 1 128 ? 26.726 -21.016 20.576 1.00 47.25 128 ASN A N 1
ATOM 1058 C CA . ASN A 1 128 ? 28.168 -20.730 20.604 1.00 47.25 128 ASN A CA 1
ATOM 1059 C C . ASN A 1 128 ? 28.960 -21.658 21.553 1.00 47.25 128 ASN A C 1
ATOM 1061 O O . ASN A 1 128 ? 29.631 -21.187 22.470 1.00 47.25 128 ASN A O 1
ATOM 1065 N N . PHE A 1 129 ? 28.917 -22.972 21.315 1.00 51.09 129 PHE A N 1
ATOM 1066 C CA . PHE A 1 129 ? 29.806 -23.952 21.954 1.00 51.09 129 PHE A CA 1
ATOM 1067 C C . PHE A 1 129 ? 30.641 -24.785 20.960 1.00 51.09 129 PHE A C 1
ATOM 1069 O O . PHE A 1 129 ? 31.487 -25.565 21.389 1.00 51.09 129 PHE A O 1
ATOM 1076 N N . LEU A 1 130 ? 30.494 -24.603 19.636 1.00 55.91 130 LEU A N 1
ATOM 1077 C CA . LEU A 1 130 ? 31.287 -25.338 18.634 1.00 55.91 130 LEU A CA 1
ATOM 1078 C C . LEU A 1 130 ? 32.161 -24.445 17.727 1.00 55.91 130 LEU A C 1
ATOM 1080 O O . LEU A 1 130 ? 31.777 -24.011 16.649 1.00 55.91 130 LEU A O 1
ATOM 1084 N N . SER A 1 131 ? 33.375 -24.226 18.236 1.00 59.53 131 SER A N 1
ATOM 1085 C CA . SER A 1 131 ? 34.718 -24.242 17.628 1.00 59.53 131 SER A CA 1
ATOM 1086 C C . SER A 1 131 ? 34.980 -23.763 16.173 1.00 59.53 131 SER A C 1
ATOM 1088 O O . SER A 1 131 ? 34.408 -24.229 15.190 1.00 59.53 131 SER A O 1
ATOM 1090 N N . TRP A 1 132 ? 36.023 -22.930 16.067 1.00 56.56 132 TRP A N 1
ATOM 1091 C CA . TRP A 1 132 ? 36.795 -22.481 14.892 1.00 56.56 132 TRP A CA 1
ATOM 1092 C C . TRP A 1 132 ? 36.937 -23.437 13.684 1.00 56.56 132 TRP A C 1
ATOM 1094 O O . TRP A 1 132 ? 36.999 -22.969 12.548 1.00 56.56 132 TRP A O 1
ATOM 1104 N N . GLY A 1 133 ? 36.965 -24.759 13.887 1.00 65.50 133 GLY A N 1
ATOM 1105 C CA . GLY A 1 133 ? 37.138 -25.745 12.815 1.00 65.50 133 GLY A CA 1
ATOM 1106 C C . GLY A 1 133 ? 35.956 -25.779 11.845 1.00 65.50 133 GLY A C 1
ATOM 1107 O O . GLY A 1 133 ? 36.148 -25.950 10.643 1.00 65.50 133 GLY A O 1
ATOM 1108 N N . TRP A 1 134 ? 34.741 -25.515 12.340 1.00 64.44 134 TRP A N 1
ATOM 1109 C CA . TRP A 1 134 ? 33.552 -25.392 11.494 1.00 64.44 134 TRP A CA 1
ATOM 1110 C C . TRP A 1 134 ? 33.604 -24.136 10.613 1.00 64.44 134 TRP A C 1
ATOM 1112 O O . TRP A 1 134 ? 33.219 -24.179 9.448 1.00 64.44 134 TRP A O 1
ATOM 1122 N N . GLN A 1 135 ? 34.159 -23.034 11.131 1.00 65.94 135 GLN A N 1
ATOM 1123 C CA . GLN A 1 135 ? 34.330 -21.792 10.369 1.00 65.94 135 GLN A CA 1
ATOM 1124 C C . GLN A 1 135 ? 35.352 -21.957 9.238 1.00 65.94 135 GLN A C 1
ATOM 1126 O O . GLN A 1 135 ? 35.121 -21.481 8.127 1.00 65.94 135 GLN A O 1
ATOM 1131 N N . PHE A 1 136 ? 36.454 -22.672 9.490 1.00 69.81 136 PHE A N 1
ATOM 1132 C CA . PHE A 1 136 ? 37.452 -22.975 8.463 1.00 69.81 136 PHE A CA 1
ATOM 1133 C C . PHE A 1 136 ? 36.897 -23.913 7.383 1.00 69.81 136 PHE A C 1
ATOM 1135 O O . PHE A 1 136 ? 37.075 -23.659 6.193 1.00 69.81 136 PHE A O 1
ATOM 1142 N N . TYR A 1 137 ? 36.156 -24.951 7.785 1.00 70.06 137 TYR A N 1
ATOM 1143 C CA . TYR A 1 137 ? 35.465 -25.843 6.853 1.00 70.06 137 TYR A CA 1
ATOM 1144 C C . TYR A 1 137 ? 34.463 -25.083 5.966 1.00 70.06 137 TYR A C 1
ATOM 1146 O O . TYR A 1 137 ? 34.511 -25.216 4.744 1.00 70.06 137 TYR A O 1
ATOM 1154 N N . GLN A 1 138 ? 33.618 -24.219 6.544 1.00 67.38 138 GLN A N 1
ATOM 1155 C CA . GLN A 1 138 ? 32.685 -23.391 5.768 1.00 67.38 138 GLN A CA 1
ATOM 1156 C C . GLN A 1 138 ? 33.399 -22.429 4.809 1.00 67.38 138 GLN A C 1
ATOM 1158 O O . GLN A 1 138 ? 32.962 -22.269 3.673 1.00 67.38 138 GLN A O 1
ATOM 1163 N N . PHE A 1 139 ? 34.514 -21.821 5.228 1.00 71.50 139 PHE A N 1
ATOM 1164 C CA . PHE A 1 139 ? 35.305 -20.935 4.370 1.00 71.50 139 PHE A CA 1
ATOM 1165 C C . PHE A 1 139 ? 35.862 -21.656 3.135 1.00 71.50 139 PHE A C 1
ATOM 1167 O O . PHE A 1 139 ? 35.825 -21.109 2.033 1.00 71.50 139 PHE A O 1
ATOM 1174 N N . VAL A 1 140 ? 36.364 -22.883 3.307 1.00 69.88 140 VAL A N 1
ATOM 1175 C CA . VAL A 1 140 ? 36.878 -23.693 2.195 1.00 69.88 140 VAL A CA 1
ATOM 1176 C C . VAL A 1 140 ? 35.733 -24.132 1.284 1.00 69.88 140 VAL A C 1
ATOM 1178 O O . VAL A 1 140 ? 35.823 -23.951 0.074 1.00 69.88 140 VAL A O 1
ATOM 1181 N N . MET A 1 141 ? 34.630 -24.634 1.841 1.00 66.38 141 MET A N 1
ATOM 1182 C CA . MET A 1 141 ? 33.511 -25.150 1.046 1.00 66.38 141 MET A CA 1
ATOM 1183 C C . MET A 1 141 ? 32.762 -24.056 0.266 1.00 66.38 141 MET A C 1
ATOM 1185 O O . MET A 1 141 ? 32.397 -24.286 -0.886 1.00 66.38 141 MET A O 1
ATOM 1189 N N . ASN A 1 142 ? 32.623 -22.844 0.817 1.00 64.56 142 ASN A N 1
ATOM 1190 C CA . ASN A 1 142 ? 31.997 -21.706 0.124 1.00 64.56 142 ASN A CA 1
ATOM 1191 C C . ASN A 1 142 ? 32.797 -21.193 -1.089 1.00 64.56 142 ASN A C 1
ATOM 1193 O O . ASN A 1 142 ? 32.259 -20.426 -1.880 1.00 64.56 142 ASN A O 1
ATOM 1197 N N . LYS A 1 143 ? 34.070 -21.584 -1.253 1.00 64.00 143 LYS A N 1
ATOM 1198 C CA . LYS A 1 143 ? 34.848 -21.282 -2.469 1.00 64.00 143 LYS A CA 1
ATOM 1199 C C . LYS A 1 143 ? 34.604 -22.268 -3.612 1.00 64.00 143 LYS A C 1
ATOM 1201 O O . LYS A 1 143 ? 34.896 -21.928 -4.753 1.00 64.00 143 LYS A O 1
ATOM 1206 N N . PHE A 1 144 ? 34.126 -23.475 -3.312 1.00 58.62 144 PHE A N 1
ATOM 1207 C CA . PHE A 1 144 ? 33.947 -24.551 -4.296 1.00 58.62 144 PHE A CA 1
ATOM 1208 C C . PHE A 1 144 ? 32.487 -24.789 -4.680 1.00 58.62 144 PHE A C 1
ATOM 1210 O O . PHE A 1 144 ? 32.214 -25.446 -5.680 1.00 58.62 144 PHE A O 1
ATOM 1217 N N . ILE A 1 145 ? 31.555 -24.246 -3.903 1.00 57.91 145 ILE A N 1
ATOM 1218 C CA . ILE A 1 145 ? 30.126 -24.292 -4.174 1.00 57.91 145 ILE A CA 1
ATOM 1219 C C . ILE A 1 145 ? 29.720 -22.851 -4.474 1.00 57.91 145 ILE A C 1
ATOM 1221 O O . ILE A 1 145 ? 29.867 -21.996 -3.602 1.00 57.91 145 ILE A O 1
ATOM 1225 N N . GLU A 1 146 ? 29.213 -22.566 -5.679 1.00 53.00 146 GLU A N 1
ATOM 1226 C CA . GLU A 1 146 ? 28.347 -21.398 -5.873 1.00 53.00 146 GLU A CA 1
ATOM 1227 C C . GLU A 1 146 ? 27.163 -21.600 -4.932 1.00 53.00 146 GLU A C 1
ATOM 1229 O O . GLU A 1 146 ? 26.211 -22.318 -5.240 1.00 53.00 146 GLU A O 1
ATOM 1234 N N . ALA A 1 147 ? 27.287 -21.086 -3.709 1.00 58.81 147 ALA A N 1
ATOM 1235 C CA . ALA A 1 147 ? 26.240 -21.200 -2.723 1.00 58.81 147 ALA A CA 1
ATOM 1236 C C . ALA A 1 147 ? 25.027 -20.492 -3.318 1.00 58.81 147 ALA A C 1
ATOM 1238 O O . ALA A 1 147 ? 25.048 -19.275 -3.513 1.00 58.81 147 ALA A O 1
ATOM 1239 N N . ALA A 1 148 ? 23.995 -21.270 -3.654 1.00 62.44 148 ALA A N 1
ATOM 1240 C CA . ALA A 1 148 ? 22.686 -20.725 -3.960 1.00 62.44 148 ALA A CA 1
ATOM 1241 C C . ALA A 1 148 ? 22.373 -19.694 -2.870 1.00 62.44 148 ALA A C 1
ATOM 1243 O O . ALA A 1 148 ? 22.473 -20.008 -1.682 1.00 62.44 148 ALA A O 1
ATOM 1244 N N . SER A 1 149 ? 22.117 -18.450 -3.278 1.00 68.94 149 SER A N 1
ATOM 1245 C CA . SER A 1 149 ? 21.945 -17.347 -2.337 1.00 68.94 149 SER A CA 1
ATOM 1246 C C . SER A 1 149 ? 20.873 -17.721 -1.313 1.00 68.94 149 SER A C 1
ATOM 1248 O O . SER A 1 149 ? 19.774 -18.127 -1.693 1.00 68.94 149 SER A O 1
ATOM 1250 N N . ASP A 1 150 ? 21.217 -17.644 -0.024 1.00 80.81 150 ASP A N 1
ATOM 1251 C CA . ASP A 1 150 ? 20.319 -18.022 1.066 1.00 80.81 150 ASP A CA 1
ATOM 1252 C C . ASP A 1 150 ? 19.036 -17.169 0.986 1.00 80.81 150 ASP A C 1
ATOM 1254 O O . ASP A 1 150 ? 19.114 -15.940 1.116 1.00 80.81 150 ASP A O 1
ATOM 1258 N N . PRO A 1 151 ? 17.846 -17.775 0.800 1.00 81.44 151 PRO A N 1
ATOM 1259 C CA . PRO A 1 151 ? 16.585 -17.040 0.746 1.00 81.44 151 PRO A CA 1
ATOM 1260 C C . PRO A 1 151 ? 16.352 -16.149 1.972 1.00 81.44 151 PRO A C 1
ATOM 1262 O O . PRO A 1 151 ? 15.752 -15.078 1.855 1.00 81.44 151 PRO A O 1
ATOM 1265 N N . TRP A 1 152 ? 16.858 -16.545 3.146 1.00 80.81 152 TRP A N 1
ATOM 1266 C CA . TRP A 1 152 ? 16.783 -15.727 4.356 1.00 80.81 152 TRP A CA 1
ATOM 1267 C C . TRP A 1 152 ? 17.684 -14.503 4.282 1.00 80.81 152 TRP A C 1
ATOM 1269 O O . TRP A 1 152 ? 17.295 -13.431 4.743 1.00 80.81 152 TRP A O 1
ATOM 1279 N N . GLU A 1 153 ? 18.874 -14.633 3.701 1.00 82.88 153 GLU A N 1
ATOM 1280 C CA . GLU A 1 153 ? 19.772 -13.505 3.477 1.00 82.88 153 GLU A CA 1
ATOM 1281 C C . GLU A 1 153 ? 19.175 -12.516 2.474 1.00 82.88 153 GLU A C 1
ATOM 1283 O O . GLU A 1 153 ? 19.172 -11.310 2.737 1.00 82.88 153 GLU A O 1
ATOM 1288 N N . ILE A 1 154 ? 18.575 -13.018 1.390 1.00 83.44 154 ILE A N 1
ATOM 1289 C CA . ILE A 1 154 ? 17.833 -12.200 0.423 1.00 83.44 154 ILE A CA 1
ATOM 1290 C C . ILE A 1 154 ? 16.714 -11.430 1.141 1.00 83.44 154 ILE A C 1
ATOM 1292 O O . ILE A 1 154 ? 16.686 -10.200 1.087 1.00 83.44 154 ILE A O 1
ATOM 1296 N N . ALA A 1 155 ? 15.847 -12.123 1.886 1.00 83.25 155 ALA A N 1
ATOM 1297 C CA . ALA A 1 155 ? 14.733 -11.511 2.616 1.00 83.25 155 ALA A CA 1
ATOM 1298 C C . ALA A 1 155 ? 15.177 -10.552 3.742 1.00 83.25 155 ALA A C 1
ATOM 1300 O O . ALA A 1 155 ? 14.468 -9.608 4.087 1.00 83.25 155 ALA A O 1
ATOM 1301 N N . MET A 1 156 ? 16.354 -10.754 4.340 1.00 88.31 156 MET A N 1
ATOM 1302 C CA . MET A 1 156 ? 16.915 -9.831 5.338 1.00 88.31 156 MET A CA 1
ATOM 1303 C C . MET A 1 156 ? 17.483 -8.547 4.726 1.00 88.31 156 MET A C 1
ATOM 1305 O O . MET A 1 156 ? 17.686 -7.564 5.449 1.00 88.31 156 MET A O 1
ATOM 1309 N N . ASN A 1 157 ? 17.777 -8.565 3.428 1.00 87.44 157 ASN A N 1
ATOM 1310 C CA . ASN A 1 157 ? 18.358 -7.444 2.697 1.00 87.44 157 ASN A CA 1
ATOM 1311 C C . ASN A 1 157 ? 17.304 -6.640 1.917 1.00 87.44 157 ASN A C 1
ATOM 1313 O O . ASN A 1 157 ? 17.609 -5.546 1.435 1.00 87.44 157 ASN A O 1
ATOM 1317 N N . THR A 1 158 ? 16.060 -7.121 1.831 1.00 87.94 158 THR A N 1
ATOM 1318 C CA . THR A 1 158 ? 14.947 -6.358 1.262 1.00 87.94 158 THR A CA 1
ATOM 1319 C C . THR A 1 158 ? 14.503 -5.220 2.187 1.00 87.94 158 THR A C 1
ATOM 1321 O O . THR A 1 158 ? 14.587 -5.281 3.416 1.00 87.94 158 THR A O 1
ATOM 1324 N N . SER A 1 159 ? 14.003 -4.144 1.577 1.00 90.56 159 SER A N 1
ATOM 1325 C CA . SER A 1 159 ? 13.483 -2.972 2.296 1.00 90.56 159 SER A CA 1
ATOM 1326 C C . SER A 1 159 ? 11.995 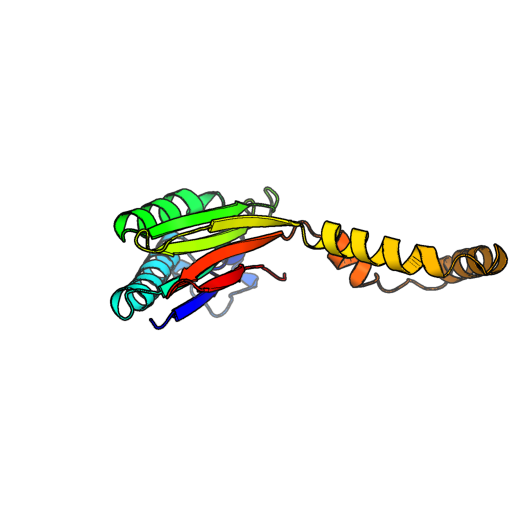-3.069 2.626 1.00 90.56 159 SER A C 1
ATOM 1328 O O . SER A 1 159 ? 11.435 -2.105 3.134 1.00 90.56 159 SER A O 1
ATOM 1330 N N . ASN A 1 160 ? 11.344 -4.197 2.335 1.00 92.25 160 ASN A N 1
ATOM 1331 C CA . ASN A 1 160 ? 9.907 -4.353 2.519 1.00 92.25 160 ASN A CA 1
ATOM 1332 C C . ASN A 1 160 ? 9.477 -4.109 3.967 1.00 92.25 160 ASN A C 1
ATOM 1334 O O . ASN A 1 160 ? 10.111 -4.555 4.931 1.00 92.25 160 ASN A O 1
ATOM 1338 N N . THR A 1 161 ? 8.367 -3.390 4.105 1.00 95.06 161 THR A N 1
ATOM 1339 C CA . THR A 1 161 ? 7.795 -3.053 5.405 1.00 95.06 161 THR A CA 1
ATOM 1340 C C . THR A 1 161 ? 6.409 -3.640 5.577 1.00 95.06 161 THR A C 1
ATOM 1342 O O . THR A 1 161 ? 5.598 -3.621 4.653 1.00 95.06 161 THR A O 1
ATOM 1345 N N . LEU A 1 162 ? 6.138 -4.089 6.793 1.00 96.25 162 LEU A N 1
ATOM 1346 C CA . LEU A 1 162 ? 4.818 -4.410 7.302 1.00 96.25 162 LEU A CA 1
ATOM 1347 C C . LEU A 1 162 ? 4.227 -3.148 7.942 1.00 96.25 162 LEU A C 1
ATOM 1349 O O . LEU A 1 162 ? 4.827 -2.590 8.861 1.00 96.25 162 LEU A O 1
ATOM 1353 N N . LEU A 1 163 ? 3.064 -2.710 7.464 1.00 97.88 163 LEU A N 1
ATOM 1354 C CA . LEU A 1 163 ? 2.241 -1.687 8.105 1.00 97.88 163 LEU A CA 1
ATOM 1355 C C . LEU A 1 163 ? 1.156 -2.390 8.923 1.00 97.88 163 LEU A C 1
ATOM 1357 O O . LEU A 1 163 ? 0.300 -3.064 8.355 1.00 97.88 163 LEU A O 1
ATOM 1361 N N . CYS A 1 164 ? 1.197 -2.221 10.240 1.00 97.81 164 CYS A N 1
ATOM 1362 C CA . CYS A 1 164 ? 0.221 -2.755 11.179 1.00 97.81 164 CYS A CA 1
ATOM 1363 C C . CYS A 1 164 ? -0.575 -1.626 11.820 1.00 97.81 164 CYS A C 1
ATOM 1365 O O . CYS A 1 164 ? 0.012 -0.685 12.355 1.00 97.81 164 CYS A O 1
ATOM 1367 N N . ILE A 1 165 ? -1.898 -1.751 11.834 1.00 97.94 165 ILE A N 1
ATOM 1368 C CA . ILE A 1 165 ? -2.788 -0.817 12.518 1.00 97.94 165 ILE A CA 1
ATOM 1369 C C . ILE A 1 165 ? -3.678 -1.582 13.486 1.00 97.94 165 ILE A C 1
ATOM 1371 O O . ILE A 1 165 ? -4.241 -2.627 13.156 1.00 97.94 165 ILE A O 1
ATOM 1375 N N . GLN A 1 166 ? -3.780 -1.055 14.700 1.00 97.25 166 GLN A N 1
ATOM 1376 C CA . GLN A 1 166 ? -4.690 -1.541 15.719 1.00 97.25 166 GLN A CA 1
ATOM 1377 C C . GLN A 1 166 ? -5.967 -0.707 15.697 1.00 97.25 166 GLN A C 1
ATOM 1379 O O . GLN A 1 166 ? -5.941 0.484 16.014 1.00 97.25 166 GLN A O 1
ATOM 1384 N N . VAL A 1 167 ? -7.079 -1.358 15.387 1.00 95.00 167 VAL A N 1
ATOM 1385 C CA . VAL A 1 167 ? -8.419 -0.771 15.408 1.00 95.00 167 VAL A CA 1
ATOM 1386 C C . VAL A 1 167 ? -9.226 -1.317 16.582 1.00 95.00 167 VAL A C 1
ATOM 1388 O O . VAL A 1 167 ? -8.996 -2.444 17.023 1.00 95.00 167 VAL A O 1
ATOM 1391 N N . VAL A 1 168 ? -10.156 -0.528 17.117 1.00 92.88 168 VAL A N 1
ATOM 1392 C CA . VAL A 1 168 ? -11.045 -0.954 18.209 1.00 92.88 168 VAL A CA 1
ATOM 1393 C C . VAL A 1 168 ? -12.442 -1.184 17.670 1.00 92.88 168 VAL A C 1
ATOM 1395 O O . VAL A 1 168 ? -13.035 -0.283 17.081 1.00 92.88 168 VAL A O 1
ATOM 1398 N N . ILE A 1 169 ? -12.980 -2.378 17.912 1.00 89.50 169 ILE A N 1
ATOM 1399 C CA . ILE A 1 169 ? -14.342 -2.747 17.528 1.00 89.50 169 ILE A CA 1
ATOM 1400 C C . ILE A 1 169 ? -15.024 -3.439 18.686 1.00 89.50 169 ILE A C 1
ATOM 1402 O O . ILE A 1 169 ? -14.487 -4.400 19.230 1.00 89.50 169 ILE A O 1
ATOM 1406 N N . ASP A 1 170 ? -16.208 -2.956 19.062 1.00 89.38 170 ASP A N 1
ATOM 1407 C CA . ASP A 1 170 ? -16.972 -3.485 20.194 1.00 89.38 170 ASP A CA 1
ATOM 1408 C C . ASP A 1 170 ? -16.091 -3.601 21.464 1.00 89.38 170 ASP A C 1
ATOM 1410 O O . ASP A 1 170 ? -16.100 -4.613 22.167 1.00 89.38 170 ASP A O 1
ATOM 1414 N N . ASN A 1 171 ? -15.266 -2.572 21.718 1.00 89.44 171 ASN A N 1
ATOM 1415 C CA . ASN A 1 171 ? -14.253 -2.495 22.786 1.00 89.44 171 ASN A CA 1
ATOM 1416 C C . ASN A 1 171 ? -13.143 -3.562 22.739 1.00 89.44 171 ASN A C 1
ATOM 1418 O O . ASN A 1 171 ? -12.409 -3.737 23.714 1.00 89.44 171 ASN A O 1
ATOM 1422 N N . LYS A 1 172 ? -12.976 -4.264 21.615 1.00 91.62 172 LYS A N 1
ATOM 1423 C CA . LYS A 1 172 ? -11.916 -5.255 21.410 1.00 91.62 172 LYS A CA 1
ATOM 1424 C C . LYS A 1 172 ? -10.884 -4.745 20.405 1.00 91.62 172 LYS A C 1
ATOM 1426 O O . LYS A 1 172 ? -11.262 -4.279 19.330 1.00 91.62 172 LYS A O 1
ATOM 1431 N N . PRO A 1 173 ? -9.582 -4.835 20.723 1.00 94.62 173 PRO A N 1
ATOM 1432 C CA . PRO A 1 173 ? -8.538 -4.471 19.783 1.00 94.62 173 PRO A CA 1
ATOM 1433 C C . PRO A 1 173 ? -8.372 -5.554 18.713 1.00 94.62 173 PRO A C 1
ATOM 1435 O O . PRO A 1 173 ? -8.273 -6.740 19.026 1.00 94.62 173 PRO A O 1
ATOM 1438 N N . ILE A 1 174 ? -8.289 -5.134 17.456 1.00 94.88 174 ILE A N 1
ATOM 1439 C CA . ILE A 1 174 ? -8.012 -5.985 16.300 1.00 94.88 174 ILE A CA 1
ATOM 1440 C C . ILE A 1 174 ? -6.808 -5.398 15.569 1.00 94.88 174 ILE A C 1
ATOM 1442 O O . ILE A 1 174 ? -6.730 -4.191 15.355 1.00 94.88 174 ILE A O 1
ATOM 1446 N N . PHE A 1 175 ? -5.859 -6.255 15.203 1.00 96.38 175 PHE A N 1
ATOM 1447 C CA . PHE A 1 175 ? -4.654 -5.862 14.479 1.00 96.38 175 PHE A CA 1
ATOM 1448 C C . PHE A 1 175 ? -4.786 -6.267 13.021 1.00 96.38 175 PHE A C 1
ATOM 1450 O O . PHE A 1 175 ? -5.064 -7.426 12.717 1.00 96.38 175 PHE A O 1
ATOM 1457 N N . ILE A 1 176 ? -4.560 -5.315 12.126 1.00 97.12 176 ILE A N 1
ATOM 1458 C CA . ILE A 1 176 ? -4.587 -5.535 10.685 1.00 97.12 176 ILE A CA 1
ATOM 1459 C C . ILE A 1 176 ? -3.212 -5.176 10.158 1.00 97.12 176 ILE A C 1
ATOM 1461 O O . ILE A 1 176 ? -2.680 -4.116 10.478 1.00 97.12 176 ILE A O 1
ATOM 1465 N N . GLY A 1 177 ? -2.625 -6.085 9.386 1.00 97.12 177 GLY A N 1
ATOM 1466 C CA . GLY A 1 177 ? -1.308 -5.925 8.791 1.00 97.12 177 GLY A CA 1
ATOM 1467 C C . GLY A 1 177 ? -1.388 -5.984 7.273 1.00 97.12 177 GLY A C 1
ATOM 1468 O O . GLY A 1 177 ? -2.099 -6.823 6.726 1.00 97.12 177 GLY A O 1
ATOM 1469 N N . THR A 1 178 ? -0.632 -5.128 6.594 1.00 97.50 178 THR A N 1
ATOM 1470 C CA . THR A 1 178 ? -0.385 -5.228 5.153 1.00 97.50 178 THR A CA 1
ATOM 1471 C C . THR A 1 178 ? 1.109 -5.184 4.883 1.00 97.50 178 THR A C 1
ATOM 1473 O O . THR A 1 178 ? 1.843 -4.374 5.453 1.00 97.50 178 THR A O 1
ATOM 1476 N N . TYR A 1 179 ? 1.569 -6.084 4.024 1.00 94.25 179 TYR A N 1
ATOM 1477 C CA . TYR A 1 179 ? 2.941 -6.130 3.549 1.00 94.25 179 TYR A CA 1
ATOM 1478 C C . TYR A 1 179 ? 2.934 -6.549 2.078 1.00 94.25 179 TYR A C 1
ATOM 1480 O O . TYR A 1 179 ? 1.964 -7.132 1.595 1.00 94.25 179 TYR A O 1
ATOM 1488 N N . HIS A 1 180 ? 4.013 -6.243 1.367 1.00 91.12 180 HIS A N 1
ATOM 1489 C CA . HIS A 1 180 ? 4.235 -6.721 0.005 1.00 91.12 180 HIS A CA 1
ATOM 1490 C C . HIS A 1 180 ? 5.424 -7.683 0.008 1.00 91.12 180 HIS A C 1
ATOM 1492 O O . HIS A 1 180 ? 6.457 -7.412 0.637 1.00 91.12 180 HIS A O 1
ATOM 1498 N N . MET A 1 181 ? 5.228 -8.827 -0.646 1.00 81.12 181 MET A N 1
ATOM 1499 C CA . MET A 1 181 ? 6.258 -9.820 -0.919 1.00 81.12 181 MET A CA 1
ATOM 1500 C C . MET A 1 181 ? 6.541 -9.770 -2.426 1.00 81.12 181 MET A C 1
ATOM 1502 O O . MET A 1 181 ? 5.653 -10.164 -3.182 1.00 81.12 181 MET A O 1
ATOM 1506 N N . PRO A 1 182 ? 7.686 -9.217 -2.858 1.00 62.88 182 PRO A N 1
ATOM 1507 C CA . PRO A 1 182 ? 8.099 -9.257 -4.257 1.00 62.88 182 PRO A CA 1
ATOM 1508 C C . PRO A 1 182 ? 8.473 -10.673 -4.707 1.00 62.88 182 PRO A C 1
ATOM 1510 O O . PRO A 1 182 ? 8.834 -11.500 -3.835 1.00 62.88 182 PRO A O 1
#

Organism: NCBI:txid392032

Foldseek 3Di:
DDAAEAEDELAALLRLCPCVVVVVDDNVCSHPVNSVVVVLVVVVVQCVVDVRYKYKYFFDAPVCVVVVCVSLVVVQWDKDWDFQDDVSSRSTTIMMTGRNPWDWDDKDKAFQLVVLVVVVVVVVVVVPPDDPVVVVVCVVVVVVDPPPPDVSVVSNPDRKMKIWIWIADPNDTDIDIHTDDD

Radius of gyration: 21.2 Å; chains: 1; bounding box: 59×38×48 Å

Sequence (182 aa):
MTIRVVSYNILVPIYANQPEQYFKCQCEFLQTQYRWKLIQSHLKQEIIHHENTIICLQELSLTLLPEVELFFRQLNYTFFHNLYGKRGNDYMGVGMAIPSSMQINSISIVKVGDRIRSMSKTLKRQENFLSWGWQFYQFVMNKFIEAASDPWEIAMNTSNTLLCIQVVIDNKPIFIGTYHMP